Protein AF-A0A1Y0I7J4-F1 (afdb_monomer_lite)

Organism: NCBI:txid141451

Secondary structure (DSSP, 8-state):
-EEES---HHHHHHHHHTTPPEEE-TT---HHHHHHHHHHHHHH---HHHHHHTT--GGGGS-SSS---S---

Sequence (73 aa):
MIYVVSAGEPAAAKVIRTGVHPITELNSGEARTVLSKLQTIMGKNLPAWLAKFLGQSPLDRIRCQALMEEEAE

Foldseek 3Di:
DEEDQDDDPVRQVVCVVVVHHYDHNVPDDDPVVVVVVVVVCCVPQNPLSRCVVVPPDPVVSPDPDDDPPDPPD

Structure (mmCIF, N/CA/C/O backbone):
data_AF-A0A1Y0I7J4-F1
#
_entry.id   AF-A0A1Y0I7J4-F1
#
loop_
_atom_site.group_PDB
_atom_site.id
_atom_site.type_symbol
_atom_site.label_atom_id
_atom_site.label_alt_id
_atom_site.label_comp_id
_atom_site.label_asym_id
_atom_site.label_entity_id
_atom_site.label_seq_id
_atom_site.pdbx_PDB_ins_code
_atom_site.Cartn_x
_atom_site.Cartn_y
_atom_site.Cartn_z
_atom_site.occupancy
_atom_site.B_iso_or_equiv
_atom_site.auth_seq_id
_atom_site.auth_comp_id
_atom_site.auth_asym_id
_atom_site.auth_atom_id
_atom_site.pdbx_PDB_model_num
ATOM 1 N N . MET A 1 1 ? -7.243 -4.240 -4.012 1.00 78.75 1 MET A N 1
ATOM 2 C CA . MET A 1 1 ? -5.877 -3.733 -3.738 1.00 78.75 1 MET A CA 1
ATOM 3 C C . MET A 1 1 ? -4.914 -4.410 -4.698 1.00 78.75 1 MET A C 1
ATOM 5 O O . MET A 1 1 ? -5.164 -5.561 -5.034 1.00 78.75 1 MET A O 1
ATOM 9 N N . ILE A 1 2 ? -3.858 -3.720 -5.134 1.00 84.94 2 ILE A N 1
ATOM 10 C CA . ILE A 1 2 ? -2.826 -4.278 -6.019 1.00 84.94 2 ILE A CA 1
ATOM 11 C C . ILE A 1 2 ? -1.427 -3.862 -5.548 1.00 84.94 2 ILE A C 1
ATOM 13 O O . ILE A 1 2 ? -1.234 -2.716 -5.154 1.00 84.94 2 ILE A O 1
ATOM 17 N N . TYR A 1 3 ? -0.467 -4.786 -5.599 1.00 87.44 3 TYR A N 1
ATOM 18 C CA . TYR A 1 3 ? 0.951 -4.529 -5.329 1.00 87.44 3 TYR A CA 1
ATOM 19 C C . TYR A 1 3 ? 1.728 -4.478 -6.639 1.00 87.44 3 TYR A C 1
ATOM 21 O O . TYR A 1 3 ? 1.597 -5.378 -7.469 1.00 87.44 3 TYR A O 1
ATOM 29 N N . VAL A 1 4 ? 2.538 -3.438 -6.820 1.00 87.19 4 VAL A N 1
ATOM 30 C CA . VAL A 1 4 ? 3.345 -3.223 -8.028 1.00 87.19 4 VAL A CA 1
ATOM 31 C C . VAL A 1 4 ? 4.696 -2.610 -7.661 1.00 87.19 4 VAL A C 1
ATOM 33 O O . VAL A 1 4 ? 4.807 -1.875 -6.687 1.00 87.19 4 VAL A O 1
ATOM 36 N N . VAL A 1 5 ? 5.738 -2.891 -8.444 1.00 86.00 5 VAL A N 1
ATOM 37 C CA . VAL A 1 5 ? 7.069 -2.279 -8.237 1.00 86.00 5 VAL A CA 1
ATOM 38 C C . VAL A 1 5 ? 7.049 -0.796 -8.611 1.00 86.00 5 VAL A C 1
ATOM 40 O O . VAL A 1 5 ? 7.694 0.040 -7.987 1.00 86.00 5 VAL A O 1
ATOM 43 N N . SER A 1 6 ? 6.274 -0.467 -9.639 1.00 84.38 6 SER A N 1
ATOM 44 C CA . SER A 1 6 ? 6.141 0.872 -10.184 1.00 84.38 6 SER A CA 1
ATOM 45 C C . SER A 1 6 ? 4.767 1.004 -10.833 1.00 84.38 6 SER A C 1
ATOM 47 O O . SER A 1 6 ? 4.330 0.125 -11.577 1.00 84.38 6 SER A O 1
ATOM 49 N N . ALA A 1 7 ? 4.088 2.107 -10.541 1.00 83.31 7 ALA A N 1
ATOM 50 C CA . ALA A 1 7 ? 2.954 2.584 -11.311 1.00 83.31 7 ALA A CA 1
ATOM 51 C C . ALA A 1 7 ? 3.196 4.063 -11.595 1.00 83.31 7 ALA A C 1
ATOM 53 O O . ALA A 1 7 ? 3.356 4.851 -10.666 1.00 83.31 7 ALA A O 1
ATOM 54 N N . GLY A 1 8 ? 3.217 4.443 -12.873 1.00 84.56 8 GLY A N 1
ATOM 55 C CA . GLY A 1 8 ? 3.237 5.858 -13.237 1.00 84.56 8 GLY A CA 1
ATOM 56 C C . GLY A 1 8 ? 1.987 6.565 -12.709 1.00 84.56 8 GLY A C 1
ATOM 57 O O . GLY A 1 8 ? 0.925 5.946 -12.599 1.00 84.56 8 GLY A O 1
ATOM 58 N N . GLU A 1 9 ? 2.084 7.862 -12.418 1.00 85.88 9 GLU A N 1
ATOM 59 C CA . GLU A 1 9 ? 0.971 8.620 -11.828 1.00 85.88 9 GLU A CA 1
ATOM 60 C C . GLU A 1 9 ? -0.360 8.503 -12.596 1.00 85.88 9 GLU A C 1
ATOM 62 O O . GLU A 1 9 ? -1.391 8.264 -11.958 1.00 85.88 9 GLU A O 1
ATOM 67 N N . PRO A 1 10 ? -0.388 8.549 -13.947 1.00 91.50 10 PRO A N 1
ATOM 68 C CA . PRO A 1 10 ? -1.634 8.370 -14.693 1.00 91.50 10 PRO A CA 1
ATOM 69 C C . PRO A 1 10 ? -2.250 6.976 -14.509 1.00 91.50 10 PRO A C 1
ATOM 71 O O . PRO A 1 10 ? -3.474 6.829 -14.485 1.00 91.50 10 PRO A O 1
ATOM 74 N N . ALA A 1 11 ? -1.411 5.945 -14.362 1.00 87.81 11 ALA A N 1
ATOM 75 C CA . ALA A 1 11 ? -1.856 4.573 -14.143 1.00 87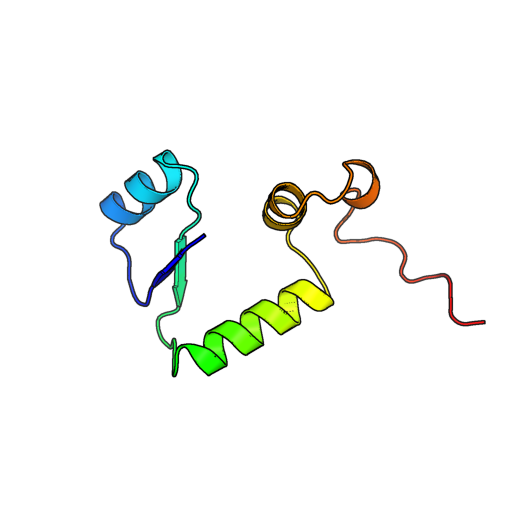.81 11 ALA A CA 1
ATOM 76 C C . ALA A 1 11 ? -2.388 4.394 -12.717 1.00 87.81 11 ALA A C 1
ATOM 78 O O . ALA A 1 11 ? -3.488 3.871 -12.541 1.00 87.81 11 ALA A O 1
ATOM 79 N N . ALA A 1 12 ? -1.667 4.900 -11.713 1.00 87.56 12 ALA A N 1
ATOM 80 C CA . ALA A 1 12 ?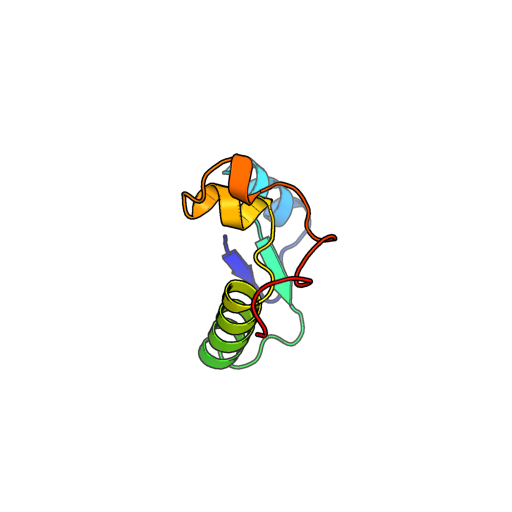 -2.106 4.879 -10.321 1.00 87.56 12 ALA A CA 1
ATOM 81 C C . ALA A 1 12 ? -3.462 5.583 -10.152 1.00 87.56 12 ALA A C 1
ATOM 83 O O . ALA A 1 12 ? -4.388 5.015 -9.571 1.00 87.56 12 ALA A O 1
ATOM 84 N N . ALA A 1 13 ? -3.627 6.765 -10.754 1.00 88.88 13 ALA A N 1
ATOM 85 C CA . ALA A 1 13 ? -4.888 7.500 -10.733 1.00 88.88 13 ALA A CA 1
ATOM 86 C C . ALA A 1 13 ? -6.043 6.698 -11.354 1.00 88.88 13 ALA A C 1
ATOM 88 O O . ALA A 1 13 ? -7.165 6.708 -10.843 1.00 88.88 13 ALA A O 1
ATOM 89 N N . LYS A 1 14 ? -5.784 5.968 -12.445 1.00 90.25 14 LYS A N 1
ATOM 90 C CA . LYS A 1 14 ? -6.806 5.145 -13.101 1.00 90.25 14 LYS A CA 1
ATOM 91 C C . LYS A 1 14 ? -7.197 3.931 -12.258 1.00 90.25 14 LYS A C 1
ATOM 93 O O . LYS A 1 14 ? -8.382 3.633 -12.156 1.00 90.25 14 LYS A O 1
ATOM 98 N N . VAL A 1 15 ? -6.231 3.293 -11.600 1.00 87.56 15 VAL A N 1
ATOM 99 C CA . VAL A 1 15 ? -6.455 2.169 -10.675 1.00 87.56 15 VAL A CA 1
ATOM 100 C C . VAL A 1 15 ? -7.286 2.621 -9.466 1.00 87.56 15 VAL A C 1
ATOM 102 O O . VAL A 1 15 ? -8.297 1.992 -9.149 1.00 87.56 15 VAL A O 1
ATOM 105 N N . ILE A 1 16 ? -6.967 3.779 -8.880 1.00 87.69 16 ILE A N 1
ATOM 106 C CA . ILE A 1 16 ? -7.737 4.362 -7.767 1.00 87.69 16 ILE A CA 1
ATOM 107 C C . ILE A 1 16 ? -9.187 4.643 -8.175 1.00 87.69 16 ILE A C 1
ATOM 109 O O . ILE A 1 16 ? -10.107 4.335 -7.418 1.00 87.69 16 ILE A O 1
ATOM 113 N N . ARG A 1 17 ? -9.423 5.155 -9.391 1.00 89.25 17 ARG A N 1
ATOM 114 C CA . ARG A 1 17 ? -10.785 5.410 -9.905 1.00 89.25 17 ARG A CA 1
ATOM 115 C C . ARG A 1 17 ? -11.636 4.147 -10.035 1.00 89.25 17 ARG A C 1
ATOM 117 O O . ARG A 1 17 ? -12.855 4.250 -9.984 1.00 89.25 17 ARG A O 1
ATOM 124 N N . THR A 1 18 ? -11.017 2.973 -10.167 1.00 88.75 18 THR A N 1
ATOM 125 C CA . THR A 1 18 ? -11.722 1.677 -10.159 1.00 88.75 18 THR A CA 1
ATOM 126 C C . THR A 1 18 ? -11.993 1.135 -8.750 1.00 88.75 18 THR A C 1
ATOM 128 O O . THR A 1 18 ? -12.514 0.035 -8.607 1.00 88.75 18 THR A O 1
ATOM 131 N N . GLY A 1 19 ? -11.642 1.884 -7.698 1.00 82.81 19 GLY A N 1
ATOM 132 C CA . GLY A 1 19 ? -11.770 1.441 -6.307 1.00 82.81 19 GLY A CA 1
ATOM 133 C C . GLY A 1 19 ? -10.652 0.494 -5.861 1.00 82.81 19 GLY A C 1
ATOM 134 O O . GLY A 1 19 ? -10.752 -0.143 -4.813 1.00 82.81 19 GLY A O 1
ATOM 135 N N . VAL A 1 20 ? -9.576 0.383 -6.643 1.00 86.44 20 VAL A N 1
ATOM 136 C CA . VAL A 1 20 ? -8.406 -0.425 -6.303 1.00 86.44 20 VAL A CA 1
ATOM 137 C C . VAL A 1 20 ? -7.318 0.493 -5.757 1.00 86.44 20 VAL A C 1
ATOM 139 O O . VAL A 1 20 ? -6.915 1.449 -6.404 1.00 86.44 20 VAL A O 1
ATOM 142 N N . HIS A 1 21 ? -6.802 0.184 -4.571 1.00 85.88 21 HIS A N 1
ATOM 143 C CA . HIS A 1 21 ? -5.655 0.892 -4.005 1.00 85.88 21 HIS A CA 1
ATOM 144 C C . HIS A 1 21 ? -4.340 0.258 -4.493 1.00 85.88 21 HIS A C 1
ATOM 146 O O . HIS A 1 21 ? -4.136 -0.934 -4.219 1.00 85.88 21 HIS A O 1
ATOM 152 N N . PRO A 1 22 ? -3.483 0.995 -5.229 1.00 86.62 22 PRO A N 1
ATOM 153 C CA . PRO A 1 22 ? -2.148 0.541 -5.593 1.00 86.62 22 PRO A CA 1
ATOM 154 C C . PRO A 1 22 ? -1.163 0.762 -4.441 1.00 86.62 22 PRO A C 1
ATOM 156 O O . PRO A 1 22 ? -1.175 1.809 -3.798 1.00 86.62 22 PRO A O 1
ATOM 159 N N . ILE A 1 23 ? -0.296 -0.219 -4.209 1.00 86.75 23 ILE A N 1
ATOM 160 C CA . ILE A 1 23 ? 0.840 -0.125 -3.294 1.00 86.75 23 ILE A CA 1
ATOM 161 C C . ILE A 1 23 ? 2.104 -0.288 -4.130 1.00 86.75 23 ILE A C 1
ATOM 163 O O . ILE A 1 23 ? 2.315 -1.332 -4.753 1.00 86.75 23 ILE A O 1
ATOM 167 N N . THR A 1 24 ? 2.901 0.777 -4.184 1.00 85.12 24 THR A N 1
ATOM 168 C CA . THR A 1 24 ? 4.152 0.840 -4.941 1.00 85.12 24 THR A CA 1
ATOM 169 C C . THR A 1 24 ? 5.335 0.611 -4.008 1.00 85.12 24 THR A C 1
ATOM 171 O O . THR A 1 24 ? 5.659 1.488 -3.208 1.00 85.12 24 THR A O 1
ATOM 174 N N . GLU A 1 25 ? 5.989 -0.545 -4.116 1.00 82.31 25 GLU A N 1
ATOM 175 C CA . GLU A 1 25 ? 7.216 -0.855 -3.371 1.00 82.31 25 GLU A CA 1
ATOM 176 C C . GLU A 1 25 ? 8.364 -1.148 -4.340 1.00 82.31 25 GLU A C 1
ATOM 178 O O . GLU A 1 25 ? 8.382 -2.176 -5.015 1.00 82.31 25 GLU A O 1
ATOM 183 N N . LEU A 1 26 ? 9.351 -0.247 -4.384 1.00 72.81 26 LEU A N 1
ATOM 184 C CA . LEU A 1 26 ? 10.464 -0.319 -5.337 1.00 72.81 26 LEU A CA 1
ATOM 185 C C . LEU A 1 26 ? 11.361 -1.553 -5.119 1.00 72.81 26 LEU A C 1
ATOM 187 O O . LEU A 1 26 ? 11.897 -2.100 -6.075 1.00 72.81 26 LEU A O 1
ATOM 191 N N . ASN A 1 27 ? 11.481 -2.021 -3.872 1.00 76.06 27 ASN A N 1
ATOM 192 C CA . ASN A 1 27 ? 12.271 -3.195 -3.477 1.00 76.06 27 ASN A CA 1
ATOM 193 C C . ASN A 1 27 ? 11.374 -4.382 -3.094 1.00 76.06 27 ASN A C 1
ATOM 195 O O . ASN A 1 27 ? 11.596 -5.063 -2.088 1.00 76.06 27 ASN A O 1
ATOM 199 N N . SER A 1 28 ? 10.320 -4.597 -3.874 1.00 68.06 28 SER A N 1
ATOM 200 C CA . SER A 1 28 ? 9.456 -5.761 -3.723 1.00 68.06 28 SER A CA 1
ATOM 201 C C . SER A 1 28 ? 10.231 -7.006 -4.170 1.00 68.06 28 SER A C 1
ATOM 203 O O . SER A 1 28 ? 10.540 -7.163 -5.349 1.00 68.06 28 SER A O 1
ATOM 205 N N . GLY A 1 29 ? 10.637 -7.836 -3.205 1.00 78.56 29 GLY A N 1
ATOM 206 C CA . GLY A 1 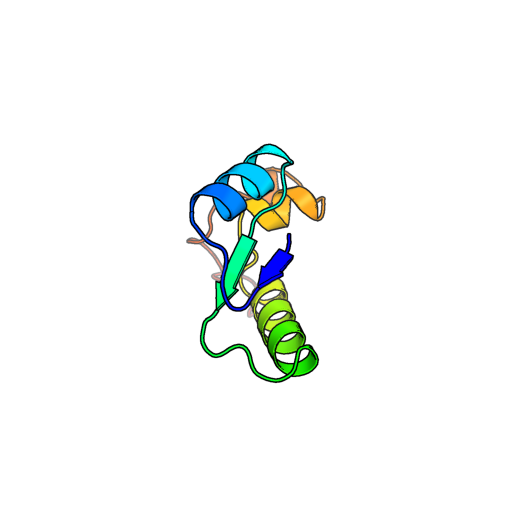29 ? 11.310 -9.113 -3.453 1.00 78.56 29 GLY A CA 1
ATOM 207 C C . GLY A 1 29 ? 10.344 -10.170 -3.998 1.00 78.56 29 GLY A C 1
ATOM 208 O O . GLY A 1 29 ? 9.438 -9.876 -4.773 1.00 78.56 29 GLY A O 1
ATOM 209 N N . GLU A 1 30 ? 10.498 -11.425 -3.578 1.00 87.94 30 GLU A N 1
ATOM 210 C CA . GLU A 1 30 ? 9.555 -12.476 -3.969 1.00 87.94 30 GLU A CA 1
ATOM 211 C C . GLU A 1 30 ? 8.121 -12.123 -3.531 1.00 87.94 30 GLU A C 1
ATOM 213 O O . GLU A 1 30 ? 7.884 -11.670 -2.406 1.00 87.94 30 GLU A O 1
ATOM 218 N N . ALA A 1 31 ? 7.144 -12.392 -4.402 1.00 85.44 31 ALA A N 1
ATOM 219 C CA . ALA A 1 31 ? 5.731 -12.131 -4.131 1.00 85.44 31 ALA A CA 1
ATOM 220 C C . ALA A 1 31 ? 5.257 -12.756 -2.807 1.00 85.44 31 ALA A C 1
ATOM 222 O O . ALA A 1 31 ? 4.468 -12.150 -2.083 1.00 85.44 31 ALA A O 1
ATOM 223 N N . ARG A 1 32 ? 5.777 -13.939 -2.451 1.00 88.25 32 ARG A N 1
ATOM 224 C CA . ARG A 1 32 ? 5.480 -14.601 -1.172 1.00 88.25 32 ARG A CA 1
ATOM 225 C C . ARG A 1 32 ? 5.963 -13.796 0.026 1.00 88.25 32 ARG A C 1
ATOM 227 O O . ARG A 1 32 ? 5.211 -13.631 0.976 1.00 88.25 32 ARG A O 1
ATOM 234 N N . THR A 1 33 ? 7.173 -13.246 -0.029 1.00 87.56 33 THR A N 1
ATOM 235 C CA . THR A 1 33 ? 7.720 -12.405 1.044 1.00 87.56 33 THR A CA 1
ATOM 236 C C . THR A 1 33 ? 6.880 -11.148 1.247 1.00 87.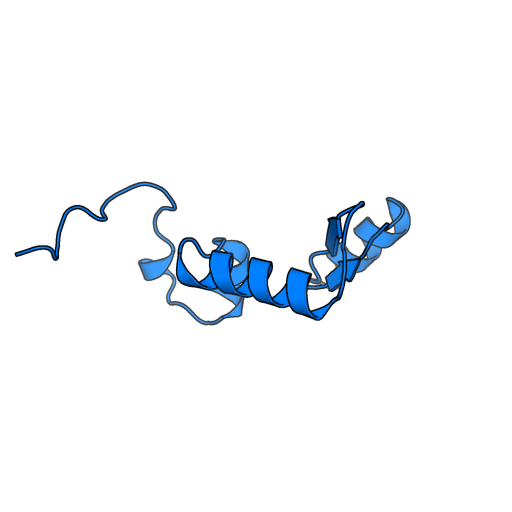56 33 THR A C 1
ATOM 238 O O . THR A 1 33 ? 6.598 -10.761 2.379 1.00 87.56 33 THR A O 1
ATOM 241 N N . VAL A 1 34 ? 6.456 -10.517 0.153 1.00 86.25 34 VAL A N 1
ATOM 242 C CA . VAL A 1 34 ? 5.613 -9.312 0.179 1.00 86.25 34 VAL A CA 1
ATOM 243 C C . VAL A 1 34 ? 4.238 -9.641 0.757 1.00 86.25 34 VAL A C 1
ATOM 245 O O . VAL A 1 34 ? 3.728 -8.913 1.608 1.00 86.25 34 VAL A O 1
ATOM 248 N N . LEU A 1 35 ? 3.676 -10.788 0.373 1.00 86.38 35 LEU A N 1
ATOM 249 C CA . LEU A 1 35 ? 2.421 -11.286 0.922 1.00 86.38 35 LEU A CA 1
ATOM 250 C C . LEU A 1 35 ? 2.527 -11.574 2.427 1.00 86.38 35 LEU A C 1
ATOM 252 O O . LEU A 1 35 ? 1.652 -11.154 3.177 1.00 86.38 35 LEU A O 1
ATOM 256 N N . SER A 1 36 ? 3.606 -12.210 2.892 1.00 87.50 36 SER A N 1
ATOM 257 C CA . SER A 1 36 ? 3.840 -12.452 4.323 1.00 87.50 36 SER A CA 1
ATOM 258 C C . SER A 1 36 ? 3.959 -11.153 5.126 1.00 87.50 36 SER A C 1
ATOM 260 O O . SER A 1 36 ? 3.410 -11.050 6.225 1.00 87.50 36 SER A O 1
ATOM 262 N N . LYS A 1 37 ? 4.631 -10.133 4.575 1.00 84.56 37 LYS A N 1
ATOM 263 C CA . LYS A 1 37 ? 4.713 -8.800 5.194 1.00 84.56 37 LYS A CA 1
ATOM 264 C C . LYS A 1 37 ? 3.334 -8.154 5.309 1.00 84.56 37 LYS A C 1
ATOM 266 O O . LYS A 1 37 ? 2.968 -7.690 6.387 1.00 84.56 37 LYS A O 1
ATOM 271 N N . LEU A 1 38 ? 2.552 -8.183 4.230 1.00 82.69 38 LEU A N 1
ATOM 272 C CA . LEU A 1 38 ? 1.179 -7.686 4.227 1.00 82.69 38 LEU A CA 1
ATOM 273 C C . LEU A 1 38 ? 0.325 -8.411 5.278 1.00 82.69 38 LEU A C 1
ATOM 275 O O . LEU A 1 38 ? -0.336 -7.758 6.081 1.00 82.69 38 LEU A O 1
ATOM 279 N N . GLN A 1 39 ? 0.372 -9.744 5.316 1.00 84.62 39 GLN A N 1
ATOM 280 C CA . GLN A 1 39 ? -0.371 -10.555 6.286 1.00 84.62 39 GLN A CA 1
ATOM 281 C C . GLN A 1 39 ? 0.019 -10.231 7.736 1.00 84.62 39 GLN A C 1
ATOM 283 O O . GLN A 1 39 ? -0.844 -10.182 8.608 1.00 84.62 39 GLN A O 1
ATOM 288 N N . THR A 1 40 ? 1.297 -9.933 7.991 1.00 83.25 40 THR A N 1
ATOM 289 C CA . THR A 1 40 ? 1.774 -9.505 9.317 1.00 83.25 40 THR A CA 1
ATOM 290 C C . THR A 1 40 ? 1.141 -8.179 9.749 1.00 83.25 40 THR A C 1
ATOM 292 O O . THR A 1 40 ? 0.723 -8.036 10.898 1.00 83.25 40 THR A O 1
ATOM 295 N N . ILE A 1 41 ? 1.029 -7.214 8.830 1.00 77.88 41 ILE A N 1
ATOM 296 C CA . ILE A 1 41 ? 0.388 -5.914 9.090 1.00 77.88 41 ILE A CA 1
ATOM 297 C C . ILE A 1 41 ? -1.113 -6.104 9.326 1.00 77.88 41 ILE A C 1
ATOM 299 O O . ILE A 1 41 ? -1.667 -5.521 10.256 1.00 77.88 41 ILE A O 1
ATOM 303 N N . MET A 1 42 ? -1.753 -6.970 8.535 1.00 73.94 42 MET A N 1
ATOM 304 C CA . MET A 1 42 ? -3.171 -7.296 8.691 1.00 73.94 42 MET A CA 1
ATOM 305 C C . MET A 1 42 ? -3.497 -7.922 10.054 1.00 73.94 42 MET A C 1
ATOM 307 O O . MET A 1 42 ? -4.606 -7.725 10.538 1.00 73.94 42 MET A O 1
ATOM 311 N N . GLY A 1 43 ? -2.553 -8.639 10.675 1.00 67.19 43 GLY A N 1
ATOM 312 C CA . GLY A 1 43 ? -2.743 -9.257 11.991 1.00 67.19 43 GLY A CA 1
ATOM 313 C C . GLY A 1 43 ? -2.569 -8.316 13.188 1.00 67.19 43 GLY A C 1
ATOM 314 O O . GLY A 1 43 ? -3.148 -8.579 14.235 1.00 67.19 43 GLY A O 1
ATOM 315 N N . LYS A 1 44 ? -1.780 -7.237 13.063 1.00 62.16 44 LYS A N 1
ATOM 316 C CA . LYS A 1 44 ? -1.466 -6.333 14.191 1.00 62.16 44 LYS A CA 1
ATOM 317 C C . LYS A 1 44 ? -2.114 -4.960 14.104 1.00 62.16 44 LYS A C 1
ATOM 319 O O . LYS A 1 44 ? -2.448 -4.395 15.135 1.00 62.16 44 LYS A O 1
ATOM 324 N N . ASN A 1 45 ? -2.221 -4.384 12.908 1.00 64.62 45 ASN A N 1
ATOM 325 C CA . ASN A 1 45 ? -2.719 -3.022 12.757 1.00 64.62 45 ASN A CA 1
ATOM 326 C C . ASN A 1 45 ? -3.323 -2.845 11.363 1.00 64.62 45 ASN A C 1
ATOM 328 O O . ASN A 1 45 ? -2.681 -2.375 10.420 1.00 64.62 45 ASN A O 1
ATOM 332 N N . LEU A 1 46 ? -4.566 -3.298 11.227 1.00 69.12 46 LEU A N 1
ATOM 333 C CA . LEU A 1 46 ? -5.275 -3.276 9.961 1.00 69.12 46 LEU A CA 1
ATOM 334 C C . LEU A 1 46 ? -5.628 -1.823 9.590 1.00 69.12 46 LEU A C 1
ATOM 336 O O . LEU A 1 46 ? -6.327 -1.151 10.350 1.00 69.12 46 LEU A O 1
ATOM 340 N N . PRO A 1 47 ? -5.193 -1.309 8.425 1.00 73.56 47 PRO A N 1
ATOM 341 C CA . PRO A 1 47 ? -5.547 0.040 7.999 1.00 73.56 47 PRO A CA 1
ATOM 342 C C . PRO A 1 47 ? -7.068 0.206 7.927 1.00 73.56 47 PRO A C 1
ATOM 344 O O . PRO A 1 47 ? -7.753 -0.661 7.389 1.00 73.56 47 PRO A O 1
ATOM 347 N N . ALA A 1 48 ? -7.603 1.340 8.388 1.00 72.50 48 ALA A N 1
ATOM 348 C CA . ALA A 1 48 ? -9.053 1.568 8.461 1.00 72.50 48 ALA A CA 1
ATOM 349 C C . ALA A 1 48 ? -9.781 1.369 7.113 1.00 72.50 48 ALA A C 1
ATOM 351 O O . ALA A 1 48 ? -10.910 0.877 7.064 1.00 72.50 48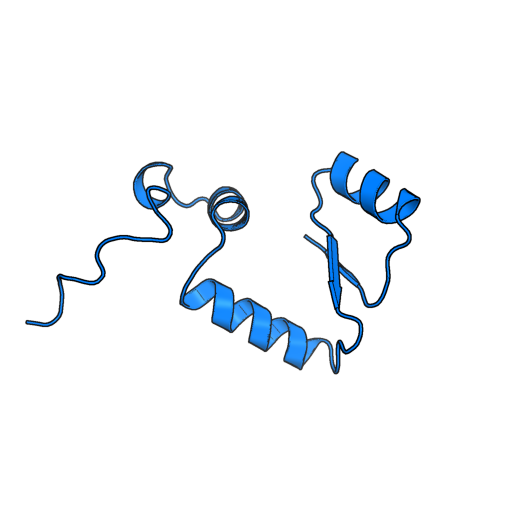 ALA A O 1
ATOM 352 N N . TRP A 1 49 ? -9.120 1.710 6.001 1.00 76.19 49 TRP A N 1
ATOM 353 C CA . TRP A 1 49 ? -9.654 1.482 4.658 1.00 76.19 49 TRP A CA 1
ATOM 354 C C . TRP A 1 49 ? -9.723 -0.013 4.304 1.00 76.19 49 TRP A C 1
ATOM 356 O O . TRP A 1 49 ? -10.684 -0.434 3.667 1.00 76.19 49 TRP A O 1
ATOM 366 N N . LEU A 1 50 ? -8.760 -0.825 4.752 1.00 75.19 50 LEU A N 1
ATOM 367 C CA . LEU A 1 50 ? -8.713 -2.270 4.516 1.00 75.19 50 LEU A CA 1
ATOM 368 C C . LEU A 1 50 ? -9.662 -3.026 5.461 1.00 75.19 50 LEU A C 1
ATOM 370 O O . LEU A 1 50 ? -10.378 -3.919 5.013 1.00 75.19 50 LEU A O 1
ATOM 374 N N . ALA A 1 51 ? -9.756 -2.600 6.725 1.00 74.25 51 ALA A N 1
ATOM 375 C CA . ALA A 1 51 ? -10.744 -3.080 7.696 1.00 74.25 51 ALA A CA 1
ATOM 376 C C . ALA A 1 51 ? -12.179 -2.938 7.173 1.00 74.25 51 ALA A C 1
ATOM 378 O O . ALA A 1 51 ? -13.004 -3.843 7.311 1.00 74.25 51 ALA A O 1
ATOM 379 N N . LYS A 1 52 ? -12.459 -1.828 6.476 1.00 69.00 52 LYS A N 1
ATOM 380 C CA . LYS A 1 52 ? -13.743 -1.607 5.808 1.00 69.00 52 LYS A CA 1
ATOM 381 C C . LYS A 1 52 ? -14.049 -2.639 4.721 1.00 69.00 52 LYS A C 1
ATOM 383 O O . LYS A 1 52 ? -15.202 -3.048 4.615 1.00 69.00 52 LYS A O 1
ATOM 388 N N . PHE A 1 53 ? -13.057 -3.050 3.931 1.00 71.62 53 PHE A N 1
ATOM 389 C CA . PHE A 1 53 ? -13.239 -4.054 2.874 1.00 71.62 53 PHE A CA 1
ATOM 390 C C . PHE A 1 53 ? -13.353 -5.486 3.410 1.00 71.62 53 PHE A C 1
ATOM 392 O O . PHE A 1 53 ? -14.013 -6.307 2.783 1.00 71.62 53 PHE A O 1
ATOM 399 N N . LEU A 1 54 ? -12.751 -5.782 4.564 1.00 74.06 54 LEU A N 1
ATOM 400 C CA . LEU A 1 54 ? -12.779 -7.111 5.188 1.00 74.06 54 LEU A CA 1
ATOM 401 C C . LEU A 1 54 ? -14.035 -7.374 6.033 1.00 74.06 54 LEU A C 1
ATOM 403 O O . LEU A 1 54 ? -14.152 -8.432 6.639 1.00 74.06 54 LEU A O 1
ATOM 407 N N . GLY A 1 55 ? -14.986 -6.436 6.061 1.00 66.00 55 GLY A N 1
ATOM 408 C CA . GLY A 1 55 ? -16.278 -6.627 6.721 1.00 66.00 55 GLY A CA 1
ATOM 409 C C . GLY A 1 55 ? -16.279 -6.389 8.234 1.00 66.00 55 GLY A C 1
ATOM 410 O O . GLY A 1 55 ? -17.293 -6.665 8.865 1.00 66.00 55 GLY A O 1
ATOM 411 N N . GLN A 1 56 ? -15.206 -5.839 8.821 1.00 64.19 56 GLN A N 1
ATOM 412 C CA . GLN A 1 56 ? -15.209 -5.456 10.241 1.00 64.19 56 GLN A CA 1
ATOM 413 C C . GLN A 1 56 ? -16.245 -4.362 10.506 1.00 64.19 56 GLN A C 1
ATOM 415 O O . GLN A 1 56 ? -16.411 -3.451 9.681 1.00 64.19 56 GLN A O 1
ATOM 420 N N . SER A 1 57 ? -16.955 -4.443 11.633 1.00 52.78 57 SER A N 1
ATOM 421 C CA . SER A 1 57 ? -18.064 -3.536 11.927 1.00 52.78 57 SER A CA 1
ATOM 422 C C . SER A 1 57 ? -17.562 -2.091 12.091 1.00 52.78 57 SER A C 1
ATOM 424 O O . SER A 1 57 ? -16.400 -1.878 12.430 1.00 52.78 57 SER A O 1
ATOM 426 N N . PRO A 1 58 ? -18.379 -1.054 11.825 1.00 53.12 58 PRO A N 1
ATOM 427 C CA . PRO A 1 58 ? -17.962 0.343 11.977 1.00 53.12 58 PRO A CA 1
ATOM 428 C C . PRO A 1 58 ? -17.483 0.714 13.388 1.00 53.12 58 PRO A C 1
ATOM 430 O O . PRO A 1 58 ? -16.681 1.637 13.513 1.00 53.12 58 PRO A O 1
ATOM 433 N N . LEU A 1 59 ? -17.958 0.006 14.420 1.00 54.03 59 LEU A N 1
ATOM 434 C CA . LEU A 1 59 ? -17.559 0.224 15.812 1.00 54.03 59 LEU A CA 1
ATOM 435 C C . LEU A 1 59 ? -16.129 -0.268 16.077 1.00 54.03 59 LEU A C 1
ATOM 437 O O . LEU A 1 59 ? -15.375 0.425 16.752 1.00 54.03 59 LEU A O 1
ATOM 441 N N . ASP A 1 60 ? -15.707 -1.348 15.414 1.00 56.47 60 ASP A N 1
ATOM 442 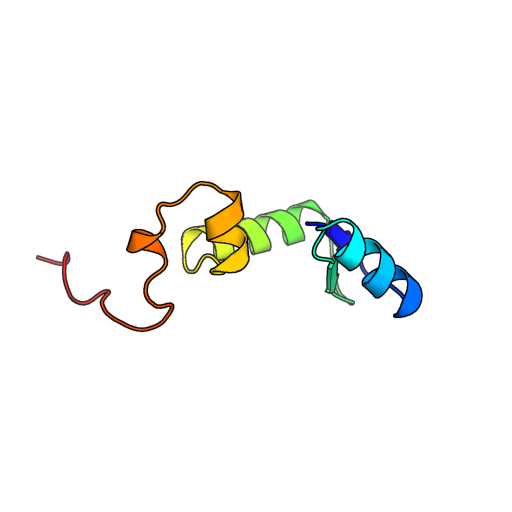C CA . ASP A 1 60 ? -14.329 -1.868 15.473 1.00 56.47 60 ASP A CA 1
ATOM 443 C C . ASP A 1 60 ? -13.314 -0.963 14.742 1.00 56.47 60 ASP A C 1
ATOM 445 O O . ASP A 1 60 ? -12.107 -1.182 14.798 1.00 56.47 60 ASP A O 1
ATOM 449 N N . ARG A 1 61 ? -13.788 0.065 14.017 1.00 54.81 61 ARG A N 1
ATOM 450 C CA . ARG A 1 61 ? -12.958 1.000 13.229 1.00 54.81 61 ARG A CA 1
ATOM 451 C C . ARG A 1 61 ? -12.606 2.276 13.997 1.00 54.81 61 ARG A C 1
ATOM 453 O O . ARG A 1 61 ? -11.913 3.140 13.447 1.00 54.81 61 ARG A O 1
ATOM 460 N N . ILE A 1 62 ? -13.096 2.431 15.231 1.00 53.44 62 ILE A N 1
ATOM 461 C CA . ILE A 1 62 ? -12.799 3.592 16.071 1.00 53.44 62 ILE A CA 1
ATOM 462 C C . ILE A 1 62 ? -11.391 3.424 16.655 1.00 53.44 62 ILE A C 1
ATOM 464 O O . ILE A 1 62 ? -11.183 2.823 17.698 1.00 53.44 62 ILE A O 1
ATOM 468 N N . ARG A 1 63 ? -10.452 4.084 15.966 1.00 52.41 63 ARG A N 1
ATOM 469 C CA . ARG A 1 63 ? -9.124 4.522 16.418 1.00 52.41 63 ARG A CA 1
ATOM 470 C C . ARG A 1 63 ? -7.979 3.514 16.261 1.00 52.41 63 ARG A C 1
ATOM 472 O O . ARG A 1 63 ? -7.738 2.638 17.073 1.00 52.41 63 ARG A O 1
ATOM 479 N N . CYS A 1 64 ? -7.115 3.836 15.301 1.00 50.22 64 CYS A N 1
ATOM 480 C CA . CYS A 1 64 ? -5.723 3.389 15.223 1.00 50.22 64 CYS A CA 1
ATOM 481 C C . CYS A 1 64 ? -4.827 3.986 16.346 1.00 50.22 64 CYS A C 1
ATOM 483 O O . CYS A 1 64 ? -3.630 4.139 16.135 1.00 50.22 64 CYS A O 1
ATOM 485 N N . GLN A 1 65 ? -5.379 4.379 17.508 1.00 47.75 65 GLN A N 1
ATOM 486 C CA . GLN A 1 65 ? -4.610 4.879 18.663 1.00 47.75 65 GLN A CA 1
ATOM 487 C C . GLN A 1 65 ? -5.478 5.059 19.935 1.00 47.75 65 GLN A C 1
ATOM 489 O O . GLN A 1 65 ? -5.775 6.199 20.289 1.00 47.75 65 GLN A O 1
ATOM 494 N N . ALA A 1 66 ? -5.942 3.991 20.592 1.00 46.06 66 ALA A N 1
ATOM 495 C CA . ALA A 1 66 ? -6.225 3.955 22.043 1.00 46.06 66 ALA A CA 1
ATOM 496 C C . ALA A 1 66 ? -6.742 2.562 22.454 1.00 46.06 66 ALA A C 1
ATOM 498 O O . ALA A 1 66 ? -7.714 2.093 21.874 1.00 46.06 66 ALA A O 1
ATOM 499 N N . LEU A 1 67 ? -6.125 1.993 23.497 1.00 43.94 67 LEU A N 1
ATOM 500 C CA . LEU A 1 67 ? -6.559 0.839 24.301 1.00 43.94 67 LEU A CA 1
ATOM 501 C C . LEU A 1 67 ? -6.304 -0.568 23.718 1.00 43.94 67 LEU A C 1
ATOM 503 O O . LEU A 1 67 ? -7.219 -1.314 23.395 1.00 43.94 67 LEU A O 1
ATOM 507 N N . MET A 1 68 ? -5.025 -0.961 23.704 1.00 40.62 68 MET A N 1
ATOM 508 C CA . MET A 1 68 ? -4.628 -2.273 24.249 1.00 40.62 68 MET A CA 1
ATOM 509 C C . MET A 1 68 ? -4.152 -2.069 25.702 1.00 40.62 68 MET A C 1
ATOM 511 O O . MET A 1 68 ? -3.028 -2.408 26.056 1.00 40.62 68 MET A O 1
ATOM 515 N N . GLU A 1 69 ? -4.987 -1.415 26.508 1.00 49.00 69 GLU A N 1
ATOM 516 C CA . GLU A 1 69 ? -4.892 -1.359 27.972 1.00 49.00 69 GLU A CA 1
ATOM 517 C C . GLU A 1 69 ? -6.177 -1.992 28.513 1.00 49.00 69 GLU A C 1
ATOM 519 O O . GLU A 1 69 ? -7.065 -1.296 28.975 1.00 49.00 69 GLU A O 1
ATOM 524 N N . GLU A 1 70 ? -6.325 -3.295 28.308 1.00 48.97 70 GLU A N 1
ATOM 525 C CA . GLU A 1 70 ? -7.138 -4.241 29.086 1.00 48.97 70 GLU A CA 1
ATOM 526 C C . GLU A 1 70 ? -6.991 -5.605 28.392 1.00 48.97 70 GLU A C 1
ATOM 528 O O . GLU A 1 70 ? -6.743 -5.649 27.189 1.00 48.97 70 GLU A O 1
ATOM 533 N N . GLU A 1 71 ? -7.109 -6.706 29.133 1.00 46.03 71 GLU A N 1
ATOM 534 C CA . GLU A 1 71 ? -6.839 -8.097 28.707 1.00 46.03 71 GLU A CA 1
ATOM 535 C C . GLU A 1 71 ? -5.354 -8.529 28.778 1.00 46.03 71 GLU A C 1
ATOM 537 O O . GLU A 1 71 ? -4.825 -9.232 27.915 1.00 46.03 71 GLU A O 1
ATOM 542 N N . ALA A 1 72 ? -4.674 -8.138 29.856 1.00 36.06 72 ALA A N 1
ATOM 543 C CA . ALA A 1 72 ? -3.649 -8.975 30.481 1.00 36.06 72 ALA A CA 1
ATOM 544 C C . ALA A 1 72 ? -3.871 -8.949 31.998 1.00 36.06 72 ALA A C 1
ATOM 546 O O . ALA A 1 72 ? -3.123 -8.307 32.736 1.00 36.06 72 ALA A O 1
ATOM 547 N N . GLU A 1 73 ? -4.942 -9.616 32.423 1.00 32.72 73 GLU A N 1
ATOM 548 C CA . GLU A 1 73 ? -5.026 -10.206 33.761 1.00 32.72 73 GLU A CA 1
ATOM 549 C C . GLU A 1 73 ? -4.800 -11.718 33.653 1.00 32.72 73 GLU A C 1
ATOM 551 O O . GLU A 1 73 ? -5.290 -12.317 32.664 1.00 32.72 73 GLU A O 1
#

pLDDT: mean 73.25, std 15.77, range [32.72, 91.5]

Radius of gyration: 15.4 Å; chains: 1; bounding box: 30×23×48 Å

InterPro domains:
  IPR036105 Dinitrogenase iron-molybdenum cofactor biosynthesis superfamily [G3DSA:3.30.420.130] (1-54)
  IPR036105 Dinitrogenase iron-molybdenum cofactor biosynthesis superfamily [SSF53146] (2-53)